Protein AF-A0A0G1GQP4-F1 (afdb_monomer_lite)

Radius of gyration: 13.44 Å; chains: 1; bounding box: 47×24×22 Å

Secondary structure (DSSP, 8-state):
-TTTTT--B-HHHHHHHHT--HHHIIIIIHHHHHHTTSEEEETTEEEE-HHHHHHTT---TT--SSS---

InterPro domains:
  IPR004605 Holliday junction branch migration complex subunit RuvB [PTHR42848] (1-61)
  IPR008823 RuvB, winged helix, C-terminal domain [PF05491] (2-57)
  IPR036388 Winged helix-like DNA-binding domain superfamily [G3DSA:1.10.10.10] (1-66)
  IPR036390 Winged helix DNA-binding domain superfamily [SSF46785] (1-59)

Structure (mmCIF, N/CA/C/O backbone):
data_AF-A0A0G1GQP4-F1
#
_entry.id   AF-A0A0G1GQP4-F1
#
loop_
_atom_site.group_PDB
_atom_site.id
_atom_site.type_symbol
_atom_site.label_atom_id
_atom_site.label_alt_id
_atom_site.label_comp_id
_atom_site.label_asym_id
_atom_site.label_entity_id
_atom_site.label_seq_id
_atom_site.pdbx_PDB_ins_code
_atom_site.Cartn_x
_atom_site.Cartn_y
_atom_site.Cartn_z
_atom_site.occupancy
_atom_site.B_iso_or_equiv
_atom_site.auth_seq_id
_atom_site.auth_comp_id
_atom_site.auth_asym_id
_atom_site.auth_atom_id
_atom_site.pdbx_PDB_model_num
ATOM 1 N N . ILE A 1 1 ? -3.534 2.586 -5.984 1.00 71.88 1 ILE A N 1
ATOM 2 C CA . ILE A 1 1 ? -5.009 2.417 -5.949 1.00 71.88 1 ILE A CA 1
ATOM 3 C C . ILE A 1 1 ? -5.586 2.268 -7.351 1.00 71.88 1 ILE A C 1
ATOM 5 O O . ILE A 1 1 ? -6.179 1.239 -7.599 1.00 71.88 1 ILE A O 1
ATOM 9 N N . GLU A 1 2 ? -5.363 3.196 -8.284 1.00 75.50 2 GLU A N 1
ATOM 10 C CA . GLU A 1 2 ? -5.945 3.099 -9.643 1.00 75.50 2 GLU A CA 1
ATOM 11 C C . GLU A 1 2 ? -5.435 1.911 -10.467 1.00 75.50 2 GLU A C 1
ATOM 13 O O . GLU A 1 2 ? -6.189 1.325 -11.229 1.00 75.50 2 GLU A O 1
ATOM 18 N N . LYS A 1 3 ? -4.162 1.537 -10.293 1.00 74.75 3 LYS A N 1
ATOM 19 C CA . LYS A 1 3 ? -3.539 0.445 -11.056 1.00 74.75 3 LYS A CA 1
ATOM 20 C C . LYS A 1 3 ? -3.881 -0.965 -10.549 1.00 74.75 3 LYS A C 1
ATOM 22 O O . LYS A 1 3 ? -3.710 -1.920 -11.290 1.00 74.75 3 LYS A O 1
ATOM 27 N N . HIS A 1 4 ? -4.319 -1.103 -9.294 1.00 79.88 4 HIS A N 1
ATOM 28 C CA . HIS A 1 4 ? -4.472 -2.408 -8.626 1.00 79.88 4 HIS A CA 1
ATOM 29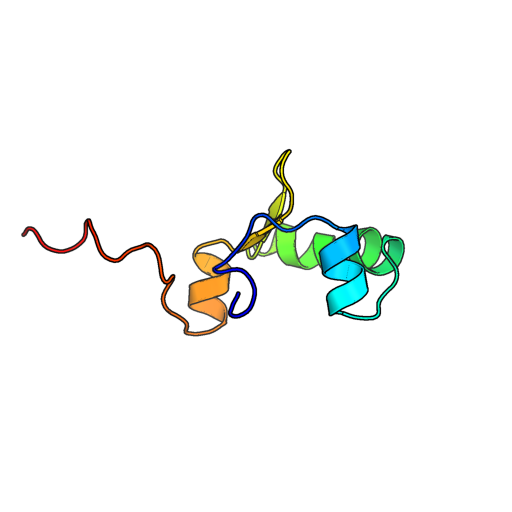 C C . HIS A 1 4 ? -5.724 -2.487 -7.736 1.00 79.88 4 HIS A C 1
ATOM 31 O O . HIS A 1 4 ? -5.749 -3.277 -6.801 1.00 79.88 4 HIS A O 1
ATOM 37 N N . ASP A 1 5 ? -6.698 -1.590 -7.931 1.00 81.25 5 ASP A N 1
ATOM 38 C CA . ASP A 1 5 ? -7.951 -1.471 -7.157 1.00 81.25 5 ASP A CA 1
A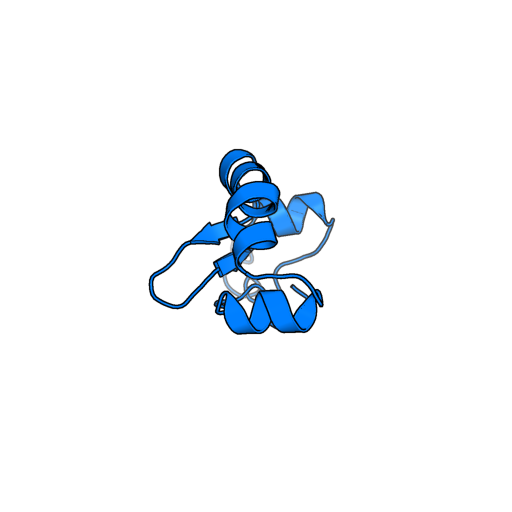TOM 39 C C . ASP A 1 5 ? -7.798 -1.544 -5.619 1.00 81.25 5 ASP A C 1
ATOM 41 O O . ASP A 1 5 ? -8.691 -1.957 -4.882 1.00 81.25 5 ASP A O 1
ATOM 45 N N . GLY A 1 6 ? -6.648 -1.097 -5.108 1.00 81.19 6 GLY A N 1
ATOM 46 C CA . GLY A 1 6 ? -6.336 -1.103 -3.676 1.00 81.19 6 GLY A CA 1
ATOM 47 C C . GLY A 1 6 ? -5.556 -2.314 -3.168 1.00 81.19 6 GLY A C 1
ATO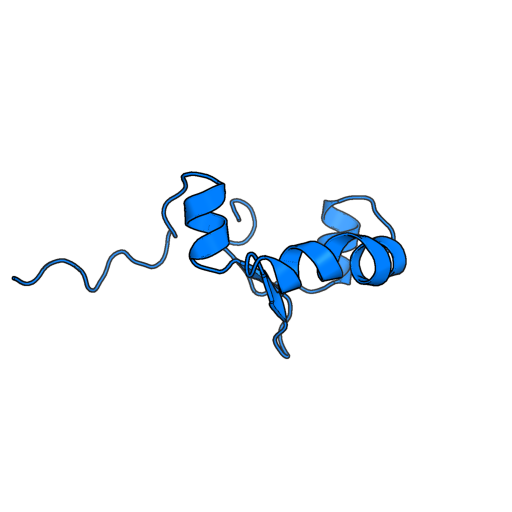M 48 O O . GLY A 1 6 ? -5.245 -2.331 -1.985 1.00 81.19 6 GLY A O 1
ATOM 49 N N . GLY A 1 7 ? -5.157 -3.258 -4.020 1.00 83.62 7 GLY A N 1
ATOM 50 C CA . GLY A 1 7 ? -4.248 -4.362 -3.683 1.00 83.62 7 GLY A CA 1
ATOM 51 C C . GLY A 1 7 ? -4.923 -5.742 -3.686 1.00 83.62 7 GLY A C 1
ATOM 52 O O . GLY A 1 7 ? -6.075 -5.856 -4.099 1.00 83.62 7 GLY A O 1
ATOM 53 N N . PRO A 1 8 ? -4.240 -6.803 -3.209 1.00 88.19 8 PRO A N 1
ATOM 54 C CA . PRO A 1 8 ? -2.895 -6.815 -2.627 1.00 88.19 8 PRO A CA 1
ATOM 55 C C . PRO A 1 8 ? -1.773 -6.701 -3.672 1.00 88.19 8 PRO A C 1
ATOM 57 O O . PRO A 1 8 ? -1.829 -7.342 -4.716 1.00 88.19 8 PRO A O 1
ATOM 60 N N . ILE A 1 9 ? -0.745 -5.899 -3.371 1.00 93.06 9 ILE A N 1
ATOM 61 C CA . ILE A 1 9 ? 0.459 -5.739 -4.207 1.00 93.06 9 ILE A CA 1
ATOM 62 C C . ILE A 1 9 ? 1.725 -6.183 -3.459 1.00 93.06 9 ILE A C 1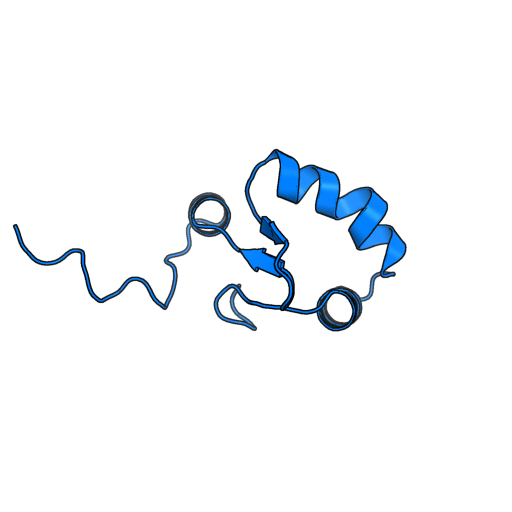
ATOM 64 O O . ILE A 1 9 ? 1.920 -5.834 -2.291 1.00 93.06 9 ILE A O 1
ATOM 68 N N . GLY A 1 10 ? 2.586 -6.964 -4.114 1.00 93.75 10 GLY A N 1
ATOM 69 C CA . GLY A 1 10 ? 3.890 -7.358 -3.570 1.00 93.75 10 GLY A CA 1
ATOM 70 C C . GLY A 1 10 ? 4.849 -6.169 -3.444 1.00 93.75 10 GLY A C 1
ATOM 71 O O . GLY A 1 10 ? 4.681 -5.165 -4.135 1.00 93.75 10 GLY A O 1
ATOM 72 N N . ILE A 1 11 ? 5.859 -6.275 -2.571 1.00 93.50 11 ILE A N 1
ATOM 73 C CA . ILE A 1 11 ? 6.846 -5.192 -2.405 1.00 93.50 11 ILE A CA 1
ATOM 74 C C . ILE A 1 11 ? 7.662 -4.969 -3.665 1.00 93.50 11 ILE A C 1
ATOM 76 O O . ILE A 1 11 ? 7.847 -3.831 -4.061 1.00 93.50 11 ILE A O 1
ATOM 80 N N . GLU A 1 12 ? 8.063 -6.044 -4.338 1.00 94.50 12 GLU A N 1
ATOM 81 C CA . GLU A 1 12 ? 8.855 -5.972 -5.565 1.00 94.50 12 GLU A CA 1
ATOM 82 C C . GLU A 1 12 ? 8.088 -5.242 -6.672 1.00 94.50 12 GLU A C 1
ATOM 84 O 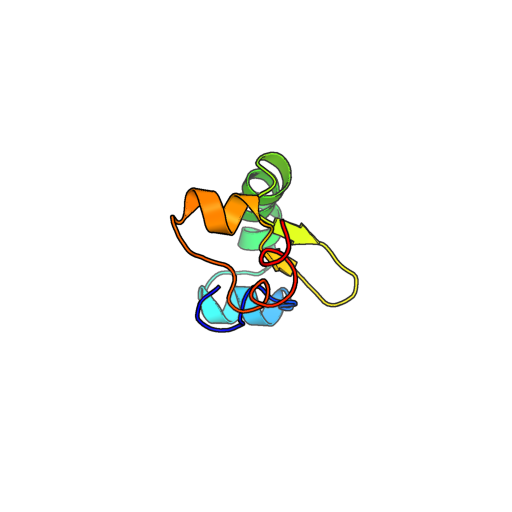O . GLU A 1 12 ? 8.624 -4.370 -7.348 1.00 94.50 12 GLU A O 1
ATOM 89 N N . THR A 1 13 ? 6.792 -5.537 -6.818 1.00 93.00 13 THR A N 1
ATOM 90 C CA . THR A 1 13 ? 5.930 -4.844 -7.782 1.00 93.00 13 THR A CA 1
ATOM 91 C C . THR A 1 13 ? 5.726 -3.379 -7.404 1.00 93.00 13 THR A C 1
ATOM 93 O O . THR A 1 13 ? 5.688 -2.523 -8.284 1.00 93.00 13 THR A O 1
ATOM 96 N N . LEU A 1 14 ? 5.593 -3.075 -6.109 1.00 91.56 14 LEU A N 1
ATOM 97 C CA . LEU A 1 14 ? 5.464 -1.701 -5.630 1.00 91.56 14 LEU A CA 1
ATOM 98 C C . LEU A 1 14 ? 6.756 -0.903 -5.867 1.00 91.56 14 LEU A C 1
ATOM 100 O O . LEU A 1 14 ? 6.681 0.211 -6.376 1.00 91.56 14 LEU A O 1
ATOM 104 N N . ALA A 1 15 ? 7.913 -1.498 -5.578 1.00 94.19 15 ALA A N 1
ATOM 105 C CA . ALA A 1 15 ? 9.246 -0.960 -5.841 1.00 94.19 15 ALA A CA 1
ATOM 106 C C . ALA A 1 15 ? 9.447 -0.661 -7.327 1.00 94.19 15 ALA A C 1
ATOM 108 O O . ALA A 1 15 ? 9.701 0.482 -7.702 1.00 94.19 15 ALA A O 1
ATOM 109 N N . ALA A 1 16 ? 9.180 -1.643 -8.192 1.00 93.88 16 ALA A N 1
ATOM 110 C CA . ALA A 1 16 ? 9.249 -1.463 -9.639 1.00 93.88 16 ALA A CA 1
ATOM 111 C C . ALA A 1 16 ? 8.298 -0.360 -10.140 1.00 93.88 16 ALA A C 1
ATOM 113 O O . ALA A 1 16 ? 8.668 0.447 -10.990 1.00 93.88 16 ALA A O 1
ATOM 114 N N . ALA A 1 17 ? 7.077 -0.286 -9.598 1.00 91.19 17 ALA A N 1
ATOM 115 C CA . ALA A 1 17 ? 6.099 0.728 -9.987 1.00 91.19 17 ALA A CA 1
ATOM 116 C C . ALA A 1 17 ? 6.480 2.151 -9.548 1.00 91.19 17 ALA A C 1
ATOM 118 O O . ALA A 1 17 ? 6.040 3.109 -10.188 1.00 91.19 17 ALA A O 1
ATOM 119 N N . LEU A 1 18 ? 7.252 2.283 -8.467 1.00 91.00 18 LEU A N 1
ATOM 120 C CA . LEU A 1 18 ? 7.745 3.556 -7.943 1.00 91.00 18 LEU A CA 1
ATOM 121 C C . LEU A 1 18 ? 9.156 3.900 -8.442 1.00 91.00 18 LEU A C 1
ATOM 123 O O . LEU A 1 18 ? 9.579 5.033 -8.261 1.00 91.00 18 LEU A O 1
ATOM 127 N N . SER A 1 19 ? 9.838 2.969 -9.125 1.00 95.25 19 SER A N 1
ATOM 128 C CA . SER A 1 19 ? 11.262 3.087 -9.486 1.00 95.25 19 SER A CA 1
ATOM 129 C C . SER A 1 19 ? 12.158 3.354 -8.271 1.00 95.25 19 SER A C 1
ATOM 131 O O . SER A 1 19 ? 13.142 4.080 -8.366 1.00 95.25 19 SER A O 1
ATOM 133 N N . GLU A 1 20 ? 11.795 2.753 -7.140 1.00 95.94 20 GLU A N 1
ATOM 134 C CA . GLU A 1 20 ? 12.494 2.865 -5.860 1.00 95.94 20 GLU A CA 1
ATOM 135 C C . GLU A 1 20 ? 13.055 1.508 -5.443 1.00 95.94 20 GLU A C 1
ATOM 137 O O . GLU A 1 20 ? 12.573 0.460 -5.886 1.00 95.94 20 GLU A O 1
ATOM 142 N N . ASP A 1 21 ? 14.047 1.525 -4.557 1.00 96.94 21 ASP A N 1
ATOM 143 C CA . ASP A 1 21 ? 14.550 0.304 -3.936 1.00 96.94 21 ASP A CA 1
ATOM 144 C C . ASP A 1 21 ? 13.561 -0.255 -2.897 1.00 96.94 21 ASP A C 1
ATOM 146 O O . ASP A 1 21 ? 12.819 0.477 -2.231 1.00 96.94 21 ASP A O 1
ATOM 150 N N . ILE A 1 22 ? 13.565 -1.580 -2.739 1.00 96.44 22 ILE A N 1
ATOM 151 C CA . ILE A 1 22 ? 12.722 -2.281 -1.764 1.00 96.44 22 ILE A CA 1
ATOM 152 C C . ILE A 1 22 ? 13.015 -1.797 -0.340 1.00 96.44 22 ILE A C 1
ATOM 154 O O . ILE A 1 22 ? 12.075 -1.513 0.406 1.00 96.44 22 ILE A O 1
ATOM 158 N N . GLY A 1 23 ? 14.294 -1.654 0.018 1.00 96.56 23 GLY A N 1
ATOM 159 C CA . GLY A 1 23 ? 14.722 -1.186 1.333 1.00 96.56 23 GLY A CA 1
ATOM 160 C C . GLY A 1 23 ? 14.234 0.231 1.609 1.00 96.56 23 GLY A C 1
ATOM 161 O O . GLY A 1 23 ? 13.673 0.492 2.668 1.00 96.56 23 GLY A O 1
ATOM 162 N N . THR A 1 24 ? 14.312 1.131 0.625 1.00 96.00 24 THR A N 1
ATOM 163 C CA . THR A 1 24 ? 13.762 2.491 0.751 1.00 96.00 24 THR A CA 1
ATOM 164 C C . THR A 1 24 ? 12.268 2.468 1.065 1.00 96.00 24 THR A C 1
ATOM 166 O O . THR A 1 24 ? 11.800 3.194 1.947 1.00 96.00 24 THR A O 1
ATOM 169 N N . ILE A 1 25 ? 11.498 1.610 0.393 1.00 94.88 25 ILE A N 1
ATOM 170 C CA . ILE A 1 25 ? 10.067 1.503 0.679 1.00 94.88 25 ILE A CA 1
ATOM 171 C C . ILE A 1 25 ? 9.828 0.962 2.091 1.00 94.88 25 ILE A C 1
ATOM 173 O O . ILE A 1 25 ? 9.012 1.527 2.817 1.00 94.88 25 ILE A O 1
ATOM 177 N N . GLU A 1 26 ? 10.518 -0.098 2.506 1.00 95.06 26 GLU A N 1
ATOM 178 C CA . GLU A 1 26 ? 10.266 -0.744 3.799 1.00 95.06 26 GLU A CA 1
ATOM 179 C C . GLU A 1 26 ? 10.784 0.052 5.002 1.00 95.06 26 GLU A C 1
ATOM 181 O O . GLU A 1 26 ? 10.139 0.045 6.054 1.00 95.06 26 GLU A O 1
ATOM 186 N N . GLU A 1 27 ? 11.906 0.751 4.851 1.00 95.94 27 GLU A N 1
ATOM 187 C CA . GLU A 1 27 ? 12.585 1.461 5.938 1.00 95.94 27 GLU A CA 1
ATOM 188 C C . GLU A 1 27 ? 12.168 2.929 6.047 1.00 95.94 27 GLU A C 1
ATOM 190 O O . GLU A 1 27 ? 12.188 3.488 7.143 1.00 95.94 27 GLU A O 1
ATOM 195 N N . VAL A 1 28 ? 11.760 3.557 4.939 1.00 95.50 28 VAL A N 1
ATOM 196 C CA . VAL A 1 28 ? 11.442 4.995 4.910 1.00 95.50 28 VAL A CA 1
ATOM 197 C C . VAL A 1 28 ? 9.952 5.240 4.695 1.00 95.50 28 VAL A C 1
ATOM 199 O O . VAL A 1 28 ? 9.337 6.015 5.427 1.00 95.50 28 VAL A O 1
ATOM 202 N N . ILE A 1 29 ? 9.343 4.583 3.707 1.00 94.06 29 ILE A N 1
ATOM 203 C CA . ILE A 1 29 ? 7.989 4.936 3.251 1.00 94.06 29 ILE A CA 1
ATOM 204 C C . ILE A 1 29 ? 6.909 4.217 4.067 1.00 94.06 29 ILE A C 1
ATOM 206 O O . ILE A 1 29 ? 5.964 4.835 4.568 1.00 94.06 29 ILE A O 1
ATOM 210 N N . GLU A 1 30 ? 7.026 2.902 4.219 1.00 94.06 30 GLU A N 1
ATOM 211 C CA . GLU A 1 30 ? 6.029 2.088 4.906 1.00 94.06 30 GLU A CA 1
ATOM 212 C C . GLU A 1 30 ? 5.804 2.451 6.375 1.00 94.06 30 GLU A C 1
ATOM 214 O O . GLU A 1 30 ? 4.637 2.424 6.771 1.00 94.06 30 GLU A O 1
ATOM 219 N N . PRO A 1 31 ? 6.818 2.823 7.184 1.00 95.56 31 PRO A N 1
ATOM 220 C CA . PRO A 1 31 ? 6.592 3.187 8.579 1.00 95.56 31 PRO A CA 1
ATOM 221 C C . PRO A 1 31 ? 5.534 4.283 8.720 1.00 95.56 31 PRO A C 1
ATOM 223 O O . PRO A 1 31 ? 4.599 4.142 9.508 1.00 95.56 31 PRO A O 1
ATOM 226 N N . TYR A 1 32 ? 5.607 5.319 7.880 1.00 95.69 32 TYR A N 1
ATOM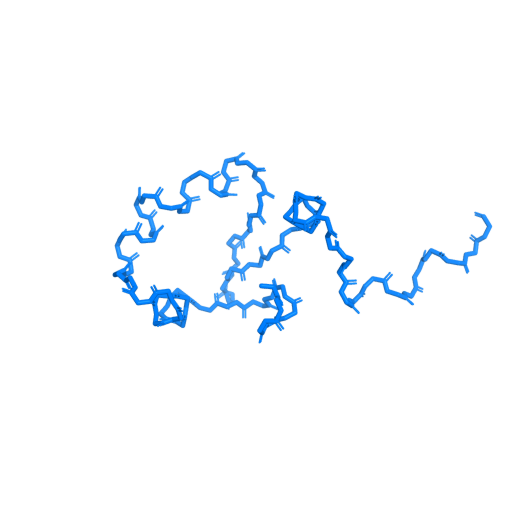 227 C CA . TYR A 1 32 ? 4.625 6.398 7.872 1.00 95.69 32 TYR A CA 1
ATOM 228 C C . TYR A 1 32 ? 3.245 5.922 7.404 1.00 95.69 32 TYR A C 1
ATOM 230 O O . TYR A 1 32 ? 2.233 6.199 8.053 1.00 95.69 32 TYR A O 1
ATOM 238 N N . LEU A 1 33 ? 3.180 5.183 6.293 1.00 94.50 33 LEU A N 1
ATOM 239 C CA . LEU A 1 33 ? 1.909 4.727 5.720 1.00 94.50 33 LEU A CA 1
ATOM 240 C C . LEU A 1 33 ? 1.179 3.720 6.623 1.00 94.50 33 LEU A C 1
ATOM 242 O O . LEU A 1 33 ? -0.052 3.696 6.650 1.00 94.50 33 LEU A O 1
ATOM 246 N N . LEU A 1 34 ? 1.923 2.893 7.359 1.00 95.12 34 LEU A N 1
ATOM 247 C CA . LEU A 1 34 ? 1.380 1.963 8.348 1.00 95.12 34 LEU A CA 1
ATOM 248 C C . LEU A 1 34 ? 0.919 2.704 9.602 1.00 95.12 34 LEU A C 1
ATOM 250 O O . LEU A 1 34 ? -0.191 2.460 10.070 1.00 95.12 34 LEU A O 1
ATOM 254 N N . GLN A 1 35 ? 1.728 3.634 10.118 1.00 96.25 35 GLN A N 1
ATOM 255 C CA . GLN A 1 35 ? 1.396 4.409 11.316 1.00 96.25 35 GLN A CA 1
ATOM 256 C C . GLN A 1 35 ? 0.147 5.274 11.116 1.00 96.25 35 GLN A C 1
ATOM 258 O O . GLN A 1 35 ? -0.709 5.352 11.993 1.00 96.25 35 GLN A O 1
ATOM 263 N N . THR A 1 36 ? 0.019 5.896 9.946 1.00 95.62 36 THR A N 1
ATOM 264 C CA . THR A 1 36 ? -1.161 6.689 9.568 1.00 95.62 36 THR A CA 1
ATOM 265 C C . THR A 1 36 ? -2.348 5.831 9.136 1.00 95.62 36 THR A C 1
ATOM 267 O O . THR A 1 36 ? -3.410 6.368 8.840 1.00 95.62 36 THR A O 1
ATOM 270 N N . GLY A 1 37 ? -2.193 4.504 9.092 1.00 94.88 37 GLY A N 1
ATOM 271 C CA . GLY A 1 37 ? -3.261 3.573 8.747 1.00 94.88 37 GLY A CA 1
ATOM 272 C C . GLY A 1 37 ? -3.685 3.621 7.282 1.00 94.88 37 GLY A C 1
ATOM 273 O O . GLY A 1 37 ? -4.772 3.145 6.968 1.00 94.88 37 GLY A O 1
ATOM 274 N N . LEU A 1 38 ? -2.868 4.173 6.380 1.00 94.88 38 LEU A N 1
ATOM 275 C CA . LEU A 1 38 ? -3.152 4.275 4.944 1.00 94.88 38 LEU A CA 1
ATOM 276 C C . LEU A 1 38 ? -2.971 2.931 4.222 1.00 94.88 38 LEU A C 1
ATOM 278 O O . LEU A 1 38 ? -3.703 2.619 3.280 1.00 94.88 38 LEU A O 1
ATOM 282 N N . ILE A 1 39 ? -2.032 2.101 4.674 1.00 94.38 39 ILE A N 1
ATOM 283 C CA . ILE A 1 39 ? -1.822 0.753 4.132 1.00 94.38 39 ILE A CA 1
ATOM 284 C C . ILE A 1 39 ? -1.884 -0.305 5.230 1.00 94.38 39 ILE A C 1
ATOM 286 O O . ILE A 1 39 ? -1.683 -0.025 6.408 1.00 94.38 39 ILE A O 1
ATOM 290 N N . LYS A 1 40 ? -2.124 -1.552 4.826 1.00 94.38 40 LYS A N 1
ATOM 291 C CA . LYS A 1 40 ? -2.008 -2.735 5.679 1.00 94.38 40 LYS A CA 1
ATOM 292 C C . LYS A 1 40 ? -1.119 -3.777 5.007 1.00 94.38 40 LYS A C 1
ATOM 294 O O . LYS A 1 40 ? -1.311 -4.082 3.828 1.00 94.38 40 LYS A O 1
ATOM 299 N N . ARG A 1 41 ? -0.184 -4.359 5.766 1.00 93.75 41 ARG A N 1
ATOM 300 C CA . ARG A 1 41 ? 0.578 -5.546 5.346 1.00 93.75 41 ARG A CA 1
ATOM 301 C C . ARG A 1 41 ? -0.285 -6.804 5.489 1.00 93.75 41 ARG A C 1
ATOM 303 O O . ARG A 1 41 ? -0.975 -6.993 6.490 1.00 93.75 41 ARG A O 1
ATOM 310 N N . THR A 1 42 ? -0.235 -7.671 4.486 1.00 92.50 42 THR A N 1
ATOM 311 C CA . THR A 1 42 ? -0.855 -9.003 4.488 1.00 92.50 42 THR A CA 1
ATOM 312 C C . THR A 1 42 ? 0.129 -10.022 3.924 1.00 92.50 42 THR A C 1
ATOM 314 O O . THR A 1 42 ? 1.095 -9.645 3.263 1.00 92.50 42 THR A O 1
ATOM 317 N N . THR A 1 43 ? -0.143 -11.314 4.112 1.00 90.56 43 THR A N 1
ATOM 318 C CA . THR A 1 43 ? 0.664 -12.401 3.526 1.00 90.56 43 THR A CA 1
ATOM 319 C C . THR A 1 43 ? 0.723 -12.351 1.998 1.00 90.56 43 THR A C 1
ATOM 321 O O . THR A 1 43 ? 1.674 -12.847 1.409 1.00 90.56 43 THR A O 1
ATOM 324 N N . ARG A 1 44 ? -0.273 -11.731 1.350 1.00 89.25 44 ARG A N 1
ATOM 325 C CA . ARG A 1 44 ? -0.351 -11.579 -0.112 1.00 89.25 44 ARG A CA 1
ATOM 326 C C . ARG A 1 44 ? 0.222 -10.254 -0.624 1.00 89.25 44 ARG A C 1
ATOM 328 O O . ARG A 1 44 ? 0.234 -10.041 -1.830 1.00 89.25 44 ARG A O 1
ATOM 335 N N . GLY A 1 45 ? 0.639 -9.348 0.264 1.00 91.81 45 GLY A N 1
ATOM 336 C CA . GLY A 1 45 ? 1.128 -8.017 -0.099 1.00 91.81 45 GLY A CA 1
ATOM 337 C C . GLY A 1 45 ? 0.450 -6.872 0.655 1.00 91.81 45 GLY A C 1
ATOM 338 O O . GLY A 1 45 ? -0.180 -7.065 1.698 1.00 91.81 45 GLY A O 1
ATOM 339 N N . ARG A 1 46 ? 0.601 -5.656 0.133 1.00 93.81 46 ARG A N 1
ATOM 340 C CA . ARG A 1 46 ? 0.107 -4.407 0.718 1.00 93.81 46 ARG A CA 1
ATOM 341 C C . ARG A 1 46 ? -1.266 -4.071 0.158 1.00 93.81 46 ARG A C 1
ATOM 343 O O . ARG A 1 46 ? -1.492 -4.182 -1.046 1.00 93.81 46 ARG A O 1
ATOM 350 N N . ILE A 1 47 ? -2.173 -3.653 1.032 1.00 94.31 47 ILE A N 1
ATOM 351 C CA . ILE A 1 47 ? -3.538 -3.258 0.675 1.00 94.31 47 ILE A CA 1
ATOM 352 C C . ILE A 1 47 ? -3.769 -1.824 1.152 1.00 94.31 47 ILE A C 1
ATOM 354 O O . ILE A 1 47 ? -3.404 -1.483 2.277 1.00 94.31 47 ILE A O 1
ATOM 358 N N . ALA A 1 48 ? -4.375 -0.993 0.307 1.00 93.88 48 ALA A N 1
ATOM 359 C CA . ALA A 1 48 ? -4.837 0.339 0.672 1.00 93.88 48 ALA A CA 1
ATOM 360 C C . ALA A 1 48 ? -6.084 0.229 1.556 1.00 93.88 48 ALA A C 1
ATOM 362 O O . ALA A 1 48 ? -7.047 -0.458 1.210 1.00 93.88 48 ALA A O 1
ATOM 363 N N . THR A 1 49 ? -6.073 0.907 2.697 1.00 93.38 49 THR A N 1
ATOM 364 C CA . THR A 1 49 ? -7.207 0.914 3.625 1.00 93.38 49 THR A CA 1
ATOM 365 C C . THR A 1 49 ? -8.263 1.932 3.200 1.00 93.38 49 THR A C 1
ATOM 367 O O . THR A 1 49 ? -8.010 2.822 2.385 1.00 93.38 49 THR A O 1
ATOM 370 N N . ASP A 1 50 ? -9.434 1.883 3.836 1.00 91.06 50 ASP A N 1
ATOM 371 C CA . ASP A 1 50 ? -10.455 2.927 3.698 1.00 91.06 50 ASP A CA 1
ATOM 372 C C . ASP A 1 50 ? -9.924 4.333 4.019 1.00 91.06 50 ASP A C 1
ATOM 374 O O . ASP A 1 50 ? -10.384 5.313 3.431 1.00 91.06 50 ASP A O 1
ATOM 378 N N . GLN A 1 51 ? -8.956 4.454 4.936 1.00 92.06 51 GLN A N 1
ATOM 379 C CA . GLN A 1 51 ? -8.350 5.745 5.254 1.00 92.06 51 GLN A CA 1
ATOM 380 C C . GLN A 1 51 ? -7.538 6.289 4.080 1.00 92.06 51 GLN A C 1
ATOM 382 O O . GLN A 1 51 ? -7.632 7.482 3.803 1.00 92.06 51 GLN A O 1
ATOM 387 N N . ALA A 1 52 ? -6.825 5.441 3.331 1.00 93.62 52 ALA A N 1
ATOM 388 C CA . ALA A 1 52 ? -6.138 5.881 2.116 1.00 93.62 52 ALA A CA 1
ATOM 389 C C . ALA A 1 52 ? -7.106 6.377 1.044 1.00 93.62 52 ALA A C 1
ATOM 391 O O . ALA A 1 52 ? -6.859 7.413 0.429 1.00 93.62 52 ALA A O 1
ATOM 392 N N . TYR A 1 53 ? -8.234 5.691 0.857 1.00 91.62 53 TYR A N 1
ATOM 393 C CA . TYR A 1 53 ? -9.283 6.153 -0.053 1.00 91.62 53 TYR A CA 1
ATOM 394 C C . TYR A 1 53 ? -9.835 7.522 0.364 1.00 91.62 53 TYR A C 1
ATOM 396 O O . TYR A 1 53 ? -9.894 8.435 -0.460 1.00 91.62 53 TYR A O 1
ATOM 404 N N . LYS A 1 54 ? -10.145 7.709 1.655 1.00 91.50 54 LYS A N 1
ATOM 405 C CA . LYS A 1 54 ? -10.597 9.001 2.199 1.00 91.50 54 LYS A CA 1
ATOM 406 C C . LYS A 1 54 ? -9.543 10.101 2.043 1.00 91.50 54 LYS A C 1
ATOM 408 O O . LYS A 1 54 ? -9.880 11.191 1.587 1.00 91.50 54 LYS A O 1
ATOM 413 N N . HIS A 1 55 ? -8.283 9.815 2.371 1.00 92.12 55 HIS A N 1
ATOM 414 C CA . HIS A 1 55 ? -7.168 10.761 2.262 1.00 92.12 55 HIS A CA 1
ATOM 415 C C . HIS A 1 55 ? -6.977 11.245 0.819 1.00 92.12 55 HIS A C 1
ATOM 417 O O . HIS A 1 55 ? -6.788 12.432 0.572 1.00 92.12 55 HIS A O 1
ATOM 423 N N . LEU A 1 56 ? -7.116 10.333 -0.144 1.00 90.50 56 LEU A N 1
ATOM 424 C CA . LEU A 1 56 ? -6.997 10.625 -1.572 1.00 90.50 56 LEU A CA 1
ATOM 425 C C . LEU A 1 56 ? -8.299 11.145 -2.201 1.00 90.50 56 LEU A C 1
ATOM 427 O O . LEU A 1 56 ? -8.326 11.374 -3.409 1.00 90.50 56 LEU A O 1
ATOM 431 N N . LYS A 1 57 ? -9.370 11.320 -1.410 1.00 90.94 57 LYS A N 1
ATOM 432 C CA . LYS A 1 57 ? -10.719 11.702 -1.865 1.00 90.94 57 LYS A CA 1
ATOM 433 C C . LYS A 1 57 ? -11.243 10.801 -2.994 1.00 90.94 57 LYS A C 1
ATOM 435 O O . LYS A 1 57 ? -11.864 11.274 -3.943 1.00 90.94 57 LYS A O 1
ATOM 440 N N . LYS A 1 58 ? -10.984 9.494 -2.894 1.00 87.00 58 LYS A N 1
ATOM 441 C CA . LYS A 1 58 ? -11.422 8.468 -3.854 1.00 87.00 58 LYS A CA 1
ATOM 442 C C . LYS A 1 58 ? -12.405 7.503 -3.211 1.00 87.00 58 LYS A C 1
ATOM 444 O O . LYS A 1 58 ? -12.327 7.220 -2.019 1.00 87.00 58 LYS A O 1
ATOM 449 N N . THR A 1 59 ? -13.305 6.955 -4.018 1.00 82.44 59 THR A N 1
ATOM 450 C CA . THR A 1 59 ? -14.197 5.871 -3.608 1.00 82.44 59 THR A CA 1
ATOM 451 C C . THR A 1 59 ? -13.548 4.513 -3.909 1.00 82.44 59 THR A C 1
ATOM 453 O O . THR A 1 59 ? -12.991 4.324 -4.995 1.00 82.44 59 THR A O 1
ATOM 456 N N . PRO A 1 60 ? -13.572 3.552 -2.968 1.00 76.81 60 PRO A N 1
ATOM 457 C CA . PRO A 1 60 ? -13.124 2.196 -3.244 1.00 76.81 60 PRO A CA 1
ATOM 458 C C . PRO A 1 60 ? -14.039 1.549 -4.280 1.00 76.81 60 PRO A C 1
ATOM 460 O O . PRO A 1 60 ? -15.250 1.455 -4.082 1.00 76.81 60 PRO A O 1
ATOM 463 N N . ARG A 1 61 ? -13.449 1.057 -5.372 1.00 70.19 61 ARG A N 1
ATOM 464 C CA . ARG A 1 61 ? -14.181 0.500 -6.520 1.00 70.19 61 ARG A CA 1
ATOM 465 C C . ARG A 1 61 ? -14.969 -0.781 -6.186 1.00 70.19 61 ARG A C 1
ATOM 467 O O . ARG A 1 61 ? -15.843 -1.168 -6.949 1.00 70.19 61 ARG A O 1
ATOM 474 N N . GLY A 1 62 ? -14.698 -1.401 -5.032 1.00 62.22 62 GLY A N 1
ATOM 475 C CA . GLY A 1 62 ? -15.331 -2.636 -4.551 1.00 62.22 62 GLY A CA 1
ATOM 476 C C . GLY A 1 62 ? -16.339 -2.490 -3.401 1.00 62.22 62 GLY A C 1
ATOM 477 O O . GLY A 1 62 ? -16.785 -3.508 -2.889 1.00 62.22 62 GLY A O 1
ATOM 478 N N . LYS A 1 63 ? -16.709 -1.273 -2.968 1.00 53.88 63 LYS A N 1
ATOM 479 C CA . LYS A 1 63 ? -17.720 -1.058 -1.901 1.00 53.88 63 LYS A CA 1
ATOM 480 C C . LYS A 1 63 ? -19.110 -0.661 -2.427 1.00 53.88 63 LYS A C 1
ATOM 482 O O . LYS A 1 63 ? -19.854 0.032 -1.745 1.00 53.88 63 LYS A O 1
ATOM 487 N N . ASN A 1 64 ? -19.479 -1.118 -3.623 1.00 45.22 64 ASN A N 1
ATOM 488 C CA . ASN A 1 64 ? -20.771 -0.809 -4.251 1.00 45.22 64 ASN A CA 1
ATOM 489 C C . ASN A 1 64 ? -21.875 -1.864 -4.012 1.00 45.22 64 ASN A C 1
ATOM 491 O O . ASN A 1 64 ? -22.767 -1.985 -4.844 1.00 45.22 64 ASN A O 1
ATOM 495 N N . SER A 1 65 ? -21.861 -2.620 -2.906 1.00 48.84 65 SER A N 1
ATOM 496 C CA . SER A 1 65 ? -22.906 -3.639 -2.670 1.00 48.84 65 SER A CA 1
ATOM 497 C C . SER A 1 65 ? -23.590 -3.680 -1.298 1.00 48.84 65 SER A C 1
ATOM 499 O O . SER A 1 65 ? -24.501 -4.482 -1.166 1.00 48.84 65 SER A O 1
ATOM 501 N N . GLU A 1 66 ? -23.273 -2.838 -0.304 1.00 50.69 66 GLU A N 1
ATOM 502 C CA . GLU A 1 66 ? -23.965 -2.933 1.010 1.00 50.69 66 GLU A CA 1
ATOM 503 C C . GLU A 1 66 ? -24.297 -1.604 1.711 1.00 50.69 66 GLU A C 1
ATOM 505 O O . GLU A 1 66 ? -24.579 -1.587 2.903 1.00 50.69 66 GLU A O 1
ATOM 510 N N . VAL A 1 67 ? -24.353 -0.475 0.997 1.00 52.69 67 VAL A N 1
ATOM 511 C CA . VAL A 1 67 ? -24.985 0.738 1.561 1.00 52.69 67 VAL A CA 1
ATOM 512 C C . VAL A 1 67 ? -26.091 1.225 0.638 1.00 52.69 67 VAL A C 1
ATOM 514 O O . VAL A 1 67 ? -26.094 2.346 0.143 1.00 52.69 67 VAL A O 1
ATOM 517 N N . GLN A 1 68 ? -27.030 0.324 0.373 1.00 49.91 68 GLN A N 1
ATOM 518 C CA . GLN A 1 68 ? -28.362 0.682 -0.081 1.00 49.91 68 GLN A CA 1
ATOM 519 C C . GLN A 1 68 ? -29.350 -0.316 0.517 1.00 49.91 68 GLN A C 1
ATOM 521 O O . GLN A 1 68 ? -29.848 -1.184 -0.182 1.00 49.91 68 GLN A O 1
ATOM 526 N N . LEU A 1 69 ? -29.592 -0.223 1.825 1.00 47.31 69 LEU A N 1
ATOM 527 C CA . LEU A 1 69 ? -30.866 -0.625 2.415 1.00 47.31 69 LEU A CA 1
ATOM 528 C C . LEU A 1 69 ? -31.012 0.044 3.794 1.00 47.31 69 LEU A C 1
ATOM 530 O O . LEU A 1 69 ? -30.424 -0.417 4.767 1.00 47.31 69 LEU A O 1
ATOM 534 N N . PHE A 1 70 ? -31.835 1.098 3.802 1.00 42.69 70 PHE A N 1
ATOM 535 C CA . PHE A 1 70 ? -32.434 1.802 4.947 1.00 42.69 70 PHE A CA 1
ATOM 536 C C . PHE A 1 70 ? -31.542 2.725 5.787 1.00 42.69 70 PHE A C 1
ATOM 538 O O . PHE A 1 70 ? -30.622 2.254 6.485 1.00 42.69 70 PHE A O 1
#

Sequence (70 aa):
IEKHDGGPIGIETLAAALSEDIGTIEEVIEPYLLQTGLIKRTTRGRIATDQAYKHLKKTPRGKNSEVQLF

Foldseek 3Di:
DVVDLFDQDALVRVCVVVVHDSCCCVVPPVVVCVVQPQWDQDPRHIGGDPVVCVVVVHDRPPPPPPPPDD

Organism: NCBI:txid1618447

pLDDT: mean 85.72, std 14.96, range [42.69, 96.94]